Protein AF-A0A428SGV3-F1 (afdb_monomer)

Solvent-accessible surface area (backbone atoms only — not comparable to full-atom values): 10377 Å² total; per-residue (Å²): 136,84,84,86,82,70,84,66,64,67,47,55,53,51,49,51,56,41,45,60,60,40,63,38,61,54,44,53,43,62,52,58,56,40,17,66,38,70,39,80,43,74,44,98,87,70,45,84,40,74,46,43,26,63,8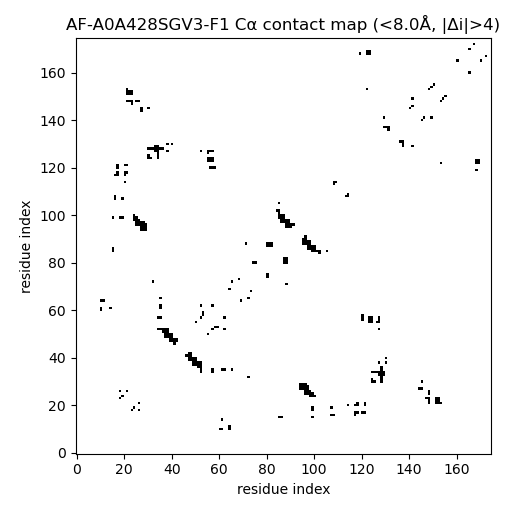1,48,51,30,58,64,60,60,46,53,40,49,73,67,53,34,81,84,74,55,67,61,95,88,52,86,60,76,74,50,96,44,39,35,67,44,76,56,97,89,42,49,24,44,30,58,47,95,50,97,85,65,76,77,77,81,50,65,72,57,48,55,51,36,47,43,41,52,52,18,28,52,44,42,40,55,75,56,94,47,67,69,62,44,48,51,58,41,54,73,78,37,45,67,43,41,62,57,22,52,51,57,49,62,73,70,54,51,72,66,53,47,48,72,57,71,46,78,77,84,129

Radius of gyration: 16.94 Å; Cα contacts (8 Å, |Δi|>4): 196; chains: 1; bounding box: 50×34×46 Å

pLDDT: mean 74.9, std 13.81, range [35.78, 91.81]

Sequence (175 aa):
MDESEGENPRGLDQLYQLLLCFQSQRVPLDLINRACEPKPSWSATGEIEQIQPHEGGVPRWLLDLREAGLWPFNHDDGAVAPDHDGLRLVNDCGVWYLEIQPTDSLEPDEDQQNQETYASQCIRIFNHAFPCRNTEVLGEEVAARLIPVAKTFLLPLLACLSENNIQDWLLPKER

Organism: NCBI:txid1325733

Mean predicted aligned error: 10.14 Å

Foldseek 3Di:
DDDDPDPPVVLVLLVLLLVVLLLDQKDFVLLLVLLQDWDWDADPVRDTDTQGSVNLVADPSSNVCLVVCHPPNPDDPPDQPDDDQQWGWDDDPNIIITGGHDDPPRDRPPPPVVSLVSLLNNVSSNCSSQVDPDVVVSCVVCVVRPVRSCVSHVVVPVVPDDPVSCCVRRPPPDD

Secondary structure (DSSP, 8-state):
--------HHHHHHHHHHHHHTT-SEEEHHHHHHHTS-EEEE-TTS-EEEE-TTTTT--HHHHHHHHTT-TTTS--TTS-PPPBTTEEEEEETTEEEEEEP--TT------HHHHHHHHHHHHHHHHHHS--S-HHHHHHHHHHHTHHHIIIIIHHHHHH--HHHHHHHHSPP--

Nearest PDB structures (foldseek):
  5xy3-assembly1_U  TM=3.029E-01  e=3.760E+00  Trichomonas vaginalis
  4v9d-assembly1_AY  TM=1.533E-01  e=1.947E+00  Escherichia coli K-12
  8brp-assembly2_C  TM=1.409E-01  e=1.947E+00  Kamptonema

Structure (mmCIF, N/CA/C/O backbone):
data_AF-A0A428SGV3-F1
#
_entry.id   AF-A0A428SGV3-F1
#
loop_
_atom_site.group_PDB
_atom_site.id
_atom_site.type_symbol
_atom_site.label_atom_id
_atom_site.label_alt_id
_atom_site.label_comp_id
_atom_site.label_asym_id
_atom_site.label_entity_id
_atom_site.label_seq_id
_atom_site.pdbx_PDB_ins_code
_atom_site.Cartn_x
_atom_site.Cartn_y
_atom_site.Cartn_z
_atom_site.occupancy
_atom_site.B_iso_or_equiv
_atom_site.auth_seq_id
_atom_site.auth_comp_id
_atom_site.auth_asym_id
_atom_site.auth_atom_id
_atom_site.pdbx_PDB_model_num
ATOM 1 N N . MET A 1 1 ? 31.380 20.056 -14.792 1.00 36.62 1 MET A N 1
ATOM 2 C CA . MET A 1 1 ? 30.795 18.804 -15.304 1.00 36.62 1 MET A CA 1
ATOM 3 C C . MET A 1 1 ? 29.753 18.454 -14.276 1.00 36.62 1 MET A C 1
ATOM 5 O O . MET A 1 1 ? 30.130 18.120 -13.161 1.00 36.62 1 MET A O 1
ATOM 9 N N . ASP A 1 2 ? 28.511 18.778 -14.614 1.00 35.78 2 ASP A N 1
ATOM 10 C CA . ASP A 1 2 ? 27.351 18.753 -13.727 1.00 35.78 2 ASP A CA 1
ATOM 11 C C . ASP A 1 2 ? 26.962 17.332 -13.314 1.00 35.78 2 ASP A C 1
ATOM 13 O O . ASP A 1 2 ? 26.928 16.425 -14.142 1.00 35.78 2 ASP A O 1
ATOM 17 N N . GLU A 1 3 ? 26.727 17.209 -12.008 1.00 41.72 3 GLU A N 1
ATOM 18 C CA . GLU A 1 3 ? 25.608 16.555 -11.317 1.00 41.72 3 GLU A CA 1
ATOM 19 C C . GLU A 1 3 ? 25.053 15.224 -11.860 1.00 41.72 3 GLU A C 1
ATOM 21 O O . GLU A 1 3 ? 24.321 15.148 -12.845 1.00 41.72 3 GLU A O 1
ATOM 26 N N . SER A 1 4 ? 25.297 14.159 -11.094 1.00 39.44 4 SER A N 1
ATOM 27 C CA . SER A 1 4 ? 24.380 13.019 -10.939 1.00 39.44 4 SER A CA 1
ATOM 28 C C . SER A 1 4 ? 24.546 12.479 -9.514 1.00 39.44 4 SER A C 1
ATOM 30 O O . SER A 1 4 ? 25.122 11.417 -9.284 1.00 39.44 4 SER A O 1
ATOM 32 N N . GLU A 1 5 ? 24.157 13.292 -8.532 1.00 36.09 5 GLU A N 1
ATOM 33 C CA . GLU A 1 5 ? 24.111 12.903 -7.124 1.00 36.09 5 GLU A CA 1
ATOM 34 C C . GLU A 1 5 ? 22.932 11.946 -6.882 1.00 36.09 5 GLU A C 1
ATOM 36 O O . GLU A 1 5 ? 21.774 12.337 -6.965 1.00 36.09 5 GLU A O 1
ATOM 41 N N . GLY A 1 6 ? 23.258 10.693 -6.554 1.00 40.34 6 GLY A N 1
ATOM 42 C CA . GLY A 1 6 ? 22.526 9.865 -5.591 1.00 40.34 6 GLY A CA 1
ATOM 43 C C . GLY A 1 6 ? 21.129 9.375 -5.977 1.00 40.34 6 GLY A C 1
ATOM 44 O O . GLY A 1 6 ? 20.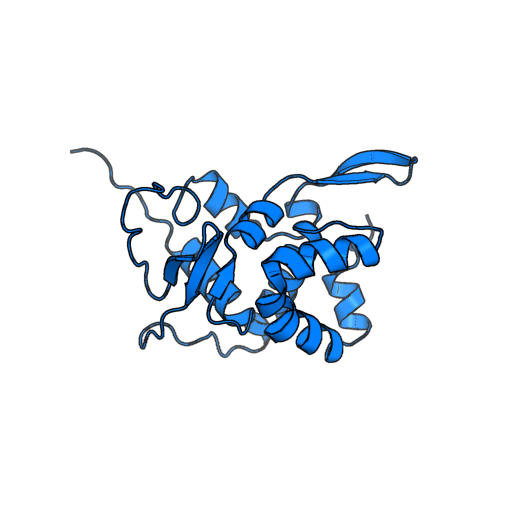140 9.830 -5.407 1.00 40.34 6 GLY A O 1
ATOM 45 N N . GLU A 1 7 ? 21.049 8.323 -6.798 1.00 47.78 7 GLU A N 1
ATOM 46 C CA . GLU A 1 7 ? 19.958 7.349 -6.650 1.00 47.78 7 GLU A CA 1
ATOM 47 C C . GLU A 1 7 ? 19.977 6.860 -5.197 1.00 47.78 7 GLU A C 1
ATOM 49 O O . GLU A 1 7 ? 21.013 6.401 -4.725 1.00 47.78 7 GLU A O 1
ATOM 54 N N . ASN A 1 8 ? 18.882 7.028 -4.453 1.00 53.25 8 ASN A N 1
ATOM 55 C CA . ASN A 1 8 ? 18.793 6.620 -3.053 1.00 53.25 8 ASN A CA 1
ATOM 56 C C . ASN A 1 8 ? 18.449 5.117 -3.007 1.00 53.25 8 ASN A C 1
ATOM 58 O O . ASN A 1 8 ? 17.265 4.771 -2.971 1.00 53.25 8 ASN A O 1
ATOM 62 N N . PRO A 1 9 ? 19.445 4.208 -3.027 1.00 60.12 9 PRO A N 1
ATOM 63 C CA . PRO A 1 9 ? 19.209 2.791 -3.315 1.00 60.12 9 PRO A CA 1
ATOM 64 C C . PRO A 1 9 ? 18.399 2.134 -2.188 1.00 60.12 9 PRO A C 1
ATOM 66 O O . PRO A 1 9 ? 17.544 1.287 -2.417 1.00 60.12 9 PRO A O 1
ATOM 69 N N . ARG A 1 10 ? 18.558 2.655 -0.965 1.00 73.62 10 ARG A N 1
ATOM 70 C CA . ARG A 1 10 ? 17.914 2.149 0.248 1.00 73.62 10 ARG A CA 1
ATOM 71 C C . ARG A 1 10 ? 16.389 2.193 0.201 1.00 73.62 10 ARG A C 1
ATOM 73 O O . ARG A 1 10 ? 15.756 1.305 0.756 1.00 73.62 10 ARG A O 1
ATOM 80 N N . GLY A 1 11 ? 15.794 3.216 -0.416 1.00 81.06 11 GLY A N 1
ATOM 81 C CA . GLY A 1 11 ? 14.333 3.335 -0.484 1.00 81.06 11 GLY A CA 1
ATOM 82 C C . GLY A 1 11 ? 13.706 2.320 -1.443 1.00 81.06 11 GLY A C 1
ATOM 83 O O . GLY A 1 11 ? 12.628 1.798 -1.167 1.00 81.06 11 GLY A O 1
ATOM 84 N N . LEU A 1 12 ? 14.402 2.008 -2.540 1.00 83.25 12 LEU A N 1
ATOM 85 C CA . LEU A 1 12 ? 13.978 0.997 -3.509 1.00 83.25 12 LEU A CA 1
ATOM 86 C C . LEU A 1 12 ? 14.172 -0.421 -2.964 1.00 83.25 12 LEU A C 1
ATOM 88 O O . LEU A 1 12 ? 13.269 -1.241 -3.111 1.00 83.25 12 LEU A O 1
ATOM 92 N N . ASP A 1 13 ? 15.266 -0.676 -2.243 1.00 84.06 13 ASP A N 1
ATOM 93 C CA . ASP A 1 13 ? 15.478 -1.946 -1.539 1.00 84.06 13 ASP A CA 1
ATOM 94 C C . ASP A 1 13 ? 14.355 -2.207 -0.520 1.00 84.06 13 ASP A C 1
ATOM 96 O O . ASP A 1 13 ? 13.776 -3.293 -0.466 1.00 84.06 13 ASP A O 1
ATOM 100 N N . GLN A 1 14 ? 13.990 -1.183 0.262 1.00 87.06 14 GLN A N 1
ATOM 101 C CA . GLN A 1 14 ? 12.878 -1.259 1.215 1.00 87.06 14 GLN A CA 1
ATOM 102 C C . GLN A 1 14 ? 11.531 -1.466 0.519 1.00 87.06 14 GLN A C 1
ATOM 104 O O . GLN A 1 14 ? 10.691 -2.212 1.026 1.00 87.06 14 GLN A O 1
ATOM 109 N N . LEU A 1 15 ? 11.326 -0.848 -0.649 1.00 88.62 15 LEU A N 1
ATOM 110 C CA . LEU A 1 15 ? 10.137 -1.074 -1.463 1.00 88.62 15 LEU A CA 1
ATOM 111 C C . LEU A 1 15 ? 10.072 -2.522 -1.957 1.00 88.62 15 LEU A C 1
ATOM 113 O O . LEU A 1 15 ? 9.023 -3.144 -1.831 1.00 88.62 15 LEU A O 1
ATOM 117 N N . TYR A 1 16 ? 11.174 -3.079 -2.458 1.00 86.50 16 TYR A N 1
ATOM 118 C CA . TYR A 1 16 ? 11.239 -4.476 -2.888 1.00 86.50 16 TYR A CA 1
ATOM 119 C C . TYR A 1 16 ? 10.911 -5.440 -1.739 1.00 86.50 16 TYR A C 1
ATOM 121 O O . TYR A 1 16 ? 10.027 -6.286 -1.886 1.00 86.50 16 TYR A O 1
ATOM 129 N N . GLN A 1 17 ? 11.533 -5.264 -0.568 1.00 86.06 17 GLN A N 1
ATOM 130 C CA . GLN A 1 17 ? 11.266 -6.106 0.608 1.00 86.06 17 GLN A CA 1
ATOM 131 C C . GLN A 1 17 ? 9.807 -5.999 1.079 1.00 86.06 17 GLN A C 1
ATOM 133 O O . GLN A 1 17 ? 9.167 -7.010 1.368 1.00 86.06 17 GLN A O 1
ATOM 138 N N . LEU A 1 18 ? 9.236 -4.791 1.079 1.00 88.88 18 LEU A N 1
ATOM 139 C CA . LEU A 1 18 ? 7.818 -4.590 1.374 1.00 88.88 18 LEU A CA 1
ATOM 140 C C . LEU A 1 18 ? 6.919 -5.336 0.370 1.00 88.88 18 LEU A C 1
ATOM 142 O O . LEU A 1 18 ? 5.935 -5.961 0.764 1.00 88.88 18 LEU A O 1
ATOM 146 N N . LEU A 1 19 ? 7.240 -5.277 -0.925 1.00 88.31 19 LEU A N 1
ATOM 147 C CA . LEU A 1 19 ? 6.461 -5.929 -1.980 1.00 88.31 19 LEU A CA 1
ATOM 148 C C . LEU A 1 19 ? 6.491 -7.455 -1.864 1.00 88.31 19 LEU A C 1
ATOM 150 O O . LEU A 1 19 ? 5.446 -8.088 -2.019 1.00 88.31 19 LEU A O 1
ATOM 154 N N . LEU A 1 20 ? 7.640 -8.040 -1.513 1.00 85.19 20 LEU A N 1
ATOM 155 C CA . LEU A 1 20 ? 7.757 -9.475 -1.239 1.00 85.19 20 LEU A CA 1
ATOM 156 C C . LEU A 1 20 ? 6.801 -9.932 -0.129 1.00 85.19 20 LEU A C 1
ATOM 158 O O . LEU A 1 20 ? 6.218 -11.017 -0.221 1.00 85.19 20 LEU A O 1
ATOM 162 N N . CYS A 1 21 ? 6.565 -9.093 0.885 1.00 83.81 21 CYS A N 1
ATOM 163 C CA . CYS A 1 21 ? 5.632 -9.423 1.957 1.00 83.81 21 CYS A CA 1
ATOM 164 C C . CYS A 1 21 ? 4.185 -9.558 1.485 1.00 83.81 21 CYS A C 1
ATOM 166 O O . CYS A 1 21 ? 3.469 -10.364 2.066 1.00 83.81 21 CYS A O 1
ATOM 168 N N . PHE A 1 22 ? 3.756 -8.873 0.418 1.00 78.50 22 PHE A N 1
ATOM 169 C CA . PHE A 1 22 ? 2.392 -8.992 -0.116 1.00 78.50 22 PHE A CA 1
ATOM 170 C C . PHE A 1 22 ? 2.078 -10.361 -0.740 1.00 78.50 22 PHE A C 1
ATOM 172 O O . PHE A 1 22 ? 0.964 -10.537 -1.238 1.00 78.50 22 PHE A O 1
ATOM 179 N N . GLN A 1 23 ? 3.027 -11.310 -0.770 1.00 76.31 23 GLN A N 1
ATOM 180 C CA . GLN A 1 23 ? 2.853 -12.677 -1.297 1.00 76.31 23 GLN A CA 1
ATOM 181 C C . GLN A 1 23 ? 2.098 -12.714 -2.641 1.00 76.31 23 GLN A C 1
ATOM 183 O 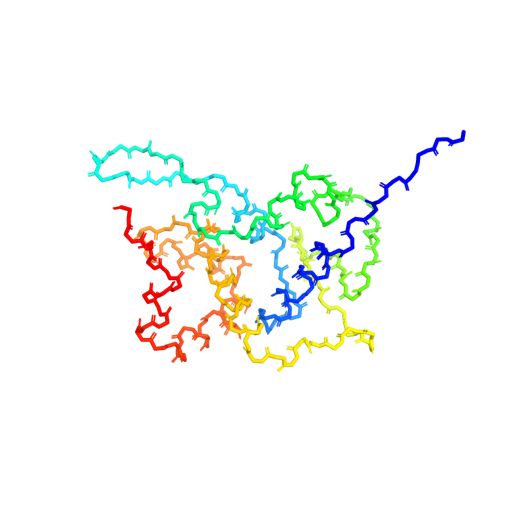O . GLN A 1 23 ? 1.325 -13.625 -2.941 1.00 76.31 23 GLN A O 1
ATOM 188 N N . SER A 1 24 ? 2.288 -11.669 -3.442 1.00 80.75 24 SER A N 1
ATOM 189 C CA . SER A 1 24 ? 1.623 -11.434 -4.711 1.00 80.75 24 SER A CA 1
ATOM 190 C C . SER A 1 24 ? 2.692 -10.995 -5.683 1.00 80.75 24 SER A C 1
ATOM 192 O O . SER A 1 24 ? 3.429 -10.051 -5.414 1.00 80.75 24 SER A O 1
ATOM 194 N N . GLN A 1 25 ? 2.751 -11.653 -6.836 1.00 84.25 25 GLN A N 1
ATOM 195 C CA . GLN A 1 25 ? 3.713 -11.299 -7.877 1.00 84.25 25 GLN A CA 1
ATOM 196 C C . GLN A 1 25 ? 3.493 -9.873 -8.402 1.00 84.25 25 GLN A C 1
ATOM 198 O O . GLN A 1 25 ? 4.419 -9.245 -8.903 1.00 84.25 25 GLN A O 1
ATOM 203 N N . ARG A 1 26 ? 2.262 -9.360 -8.296 1.00 87.12 26 ARG A N 1
ATOM 204 C CA . ARG A 1 26 ? 1.889 -8.013 -8.731 1.00 87.12 26 ARG A CA 1
ATOM 205 C C . ARG A 1 26 ? 1.180 -7.271 -7.613 1.00 87.12 26 ARG A C 1
ATOM 207 O O . ARG A 1 26 ? 0.192 -7.767 -7.065 1.00 87.12 26 ARG A O 1
ATOM 214 N N . VAL A 1 27 ? 1.633 -6.058 -7.331 1.00 88.56 27 VAL A N 1
ATOM 215 C CA . VAL A 1 27 ? 0.990 -5.138 -6.391 1.00 88.56 27 VAL A CA 1
ATOM 216 C C . VAL A 1 27 ? 0.555 -3.886 -7.151 1.00 88.56 27 VAL A C 1
ATOM 218 O O . VAL A 1 27 ? 1.387 -3.248 -7.791 1.00 88.56 27 VAL A O 1
ATOM 221 N N . PRO A 1 28 ? -0.733 -3.512 -7.124 1.00 88.19 28 PRO A N 1
ATOM 222 C CA . PRO A 1 28 ? -1.210 -2.310 -7.801 1.00 88.19 28 PRO A CA 1
ATOM 223 C C . PRO A 1 28 ? -0.506 -1.059 -7.277 1.00 88.19 28 PRO A C 1
ATOM 225 O O . PRO A 1 28 ? -0.525 -0.798 -6.075 1.00 88.19 28 PRO A O 1
ATOM 228 N N . LEU A 1 29 ? 0.065 -0.249 -8.169 1.00 88.81 29 LEU A N 1
ATOM 229 C CA . LEU A 1 29 ? 0.718 1.007 -7.794 1.00 88.81 29 LEU A CA 1
ATOM 230 C C . LEU A 1 29 ? -0.282 1.975 -7.134 1.00 88.81 29 LEU A C 1
ATOM 232 O O . LEU A 1 29 ? 0.085 2.722 -6.231 1.00 88.81 29 LEU A O 1
ATOM 236 N N . ASP A 1 30 ? -1.563 1.901 -7.520 1.00 86.31 30 ASP A N 1
ATOM 237 C CA . ASP A 1 30 ? -2.662 2.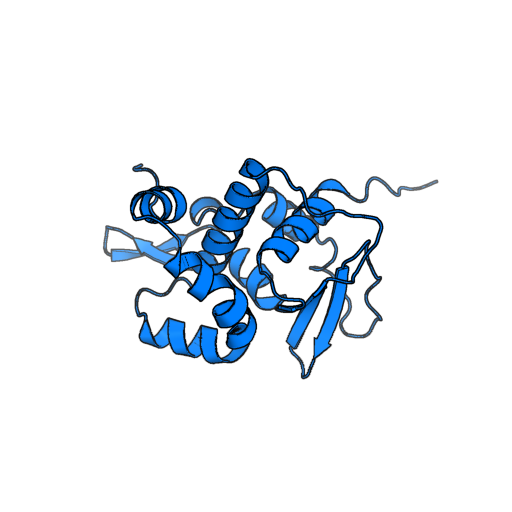671 -6.917 1.00 86.31 30 ASP A CA 1
ATOM 238 C C . ASP A 1 30 ? -2.780 2.442 -5.399 1.00 86.31 30 ASP A C 1
ATOM 240 O O . ASP A 1 30 ? -3.062 3.381 -4.661 1.00 86.31 30 ASP A O 1
ATOM 244 N N . LEU A 1 31 ? -2.498 1.227 -4.902 1.00 88.12 31 LEU A N 1
ATOM 245 C CA . LEU A 1 31 ? -2.480 0.943 -3.459 1.00 88.12 31 LEU A CA 1
ATOM 246 C C . LEU A 1 31 ? -1.441 1.821 -2.748 1.00 88.12 31 LEU A C 1
ATOM 248 O O . LEU A 1 31 ? -1.752 2.475 -1.753 1.00 88.12 31 LEU A O 1
ATOM 252 N N . ILE A 1 32 ? -0.221 1.855 -3.285 1.00 90.19 32 ILE A N 1
ATOM 253 C CA . ILE A 1 32 ? 0.899 2.609 -2.716 1.00 90.19 32 ILE A CA 1
ATOM 254 C C . ILE A 1 32 ? 0.654 4.116 -2.855 1.00 90.19 32 ILE A C 1
ATOM 256 O O . ILE A 1 32 ? 0.792 4.857 -1.884 1.00 90.19 32 ILE A O 1
ATOM 260 N N . ASN A 1 33 ? 0.199 4.570 -4.027 1.00 89.31 33 ASN A N 1
ATOM 261 C CA . ASN A 1 33 ? -0.147 5.972 -4.267 1.00 89.31 33 ASN A CA 1
ATOM 262 C C . ASN A 1 33 ? -1.207 6.470 -3.288 1.00 89.31 33 ASN A C 1
ATOM 264 O O . ASN A 1 33 ? -1.023 7.512 -2.657 1.00 89.31 33 ASN A O 1
ATOM 268 N N . ARG A 1 34 ? -2.291 5.706 -3.113 1.00 88.94 34 ARG A N 1
ATOM 269 C CA . ARG A 1 34 ? -3.364 6.056 -2.181 1.00 88.94 34 ARG A CA 1
ATOM 270 C C . ARG A 1 34 ? -2.863 6.105 -0.745 1.00 88.94 34 ARG A C 1
ATOM 272 O O . ARG A 1 34 ? -3.266 7.019 -0.030 1.00 88.94 34 ARG A O 1
ATOM 279 N N . ALA A 1 35 ? -2.014 5.165 -0.326 1.00 90.62 35 ALA A N 1
ATOM 280 C CA . ALA A 1 35 ? -1.452 5.151 1.023 1.00 90.62 35 ALA A CA 1
ATOM 281 C C . ALA A 1 35 ? -0.597 6.394 1.312 1.00 90.62 35 ALA A C 1
ATOM 283 O O . ALA A 1 35 ? -0.565 6.883 2.433 1.00 90.62 35 ALA A O 1
ATOM 284 N N . CYS A 1 36 ? 0.071 6.960 0.313 1.00 91.81 36 CYS A N 1
ATOM 285 C CA . CYS A 1 36 ? 0.933 8.117 0.530 1.00 91.81 36 CYS A CA 1
ATOM 286 C C . CYS A 1 36 ? 0.185 9.462 0.550 1.00 91.81 36 CYS A C 1
ATOM 288 O O . CYS A 1 36 ? 0.832 10.506 0.618 1.00 91.81 36 CYS A O 1
ATOM 290 N N . GLU A 1 37 ? -1.146 9.487 0.443 1.00 91.06 37 GLU A N 1
ATOM 291 C CA . GLU A 1 37 ? -1.939 10.724 0.426 1.00 91.06 37 GLU A CA 1
ATOM 292 C C . GLU A 1 37 ? -2.640 10.994 1.756 1.00 91.06 37 GLU A C 1
ATOM 294 O O . GLU A 1 37 ? -3.096 10.047 2.402 1.00 91.06 37 GLU A O 1
ATOM 299 N N . PRO A 1 38 ? -2.802 12.270 2.152 1.00 90.69 38 PRO A N 1
ATOM 300 C CA . PRO A 1 38 ? -3.683 12.631 3.254 1.00 90.69 38 PRO A CA 1
ATOM 301 C C . PRO A 1 38 ? -5.106 12.137 3.004 1.00 90.69 38 PRO A C 1
ATOM 303 O O . PRO A 1 38 ? -5.582 12.130 1.862 1.00 90.69 38 PRO A O 1
ATOM 306 N N . LYS A 1 39 ? -5.785 11.717 4.072 1.00 87.06 39 LYS A N 1
ATOM 307 C CA . LYS A 1 39 ? -7.144 11.182 3.985 1.00 87.06 39 LYS A CA 1
ATOM 308 C C . LYS A 1 39 ? -8.091 11.909 4.930 1.00 87.06 39 LYS A C 1
ATOM 310 O O . LYS A 1 39 ? -7.727 12.149 6.082 1.00 87.06 39 LYS A O 1
ATOM 315 N N . PRO A 1 40 ? -9.325 12.208 4.488 1.00 84.25 40 PRO A N 1
ATOM 316 C CA . PRO A 1 40 ? -10.332 12.756 5.377 1.00 84.25 40 PRO A CA 1
ATOM 317 C C . PRO A 1 40 ? -10.748 11.703 6.411 1.00 84.25 40 PRO A C 1
ATOM 319 O O . PRO A 1 40 ? -11.008 10.548 6.073 1.00 84.25 40 PRO A O 1
ATOM 322 N N . SER A 1 41 ? -10.856 12.113 7.667 1.00 79.94 41 SER A N 1
ATOM 323 C CA . SER A 1 41 ? -11.373 11.303 8.765 1.00 79.94 41 SER A CA 1
ATOM 324 C C . SER A 1 41 ? -12.177 12.167 9.725 1.00 79.94 41 SER A C 1
ATOM 326 O O . SER A 1 41 ? -12.046 13.386 9.744 1.00 79.94 41 SER A O 1
ATOM 328 N N . TRP A 1 42 ? -13.023 11.533 10.529 1.00 75.81 42 TRP A N 1
ATOM 329 C CA . TRP A 1 42 ? -13.772 12.222 11.572 1.00 75.81 42 TRP A CA 1
ATOM 330 C C . TRP A 1 42 ? -12.974 12.238 12.870 1.00 75.81 42 TRP A C 1
ATOM 332 O O . TRP A 1 42 ? -12.617 11.175 13.391 1.00 75.81 42 TRP A O 1
ATOM 342 N N . SER A 1 43 ? -12.766 13.432 13.408 1.00 77.75 43 SER A N 1
ATOM 343 C CA . SER A 1 43 ? -12.158 13.655 14.712 1.00 77.75 43 SER A CA 1
ATOM 344 C C . SER A 1 43 ? -13.062 13.176 15.853 1.00 77.75 43 SER A C 1
ATOM 346 O O . SER A 1 43 ? -14.246 12.867 15.670 1.00 77.75 43 SER A O 1
ATOM 348 N N . ALA A 1 44 ? -12.518 13.165 17.073 1.00 75.00 44 ALA A N 1
ATOM 349 C CA . ALA A 1 44 ? -13.295 12.897 18.284 1.00 75.00 44 ALA A CA 1
ATOM 350 C C . ALA A 1 44 ? -14.377 13.964 18.553 1.00 75.00 44 ALA A C 1
ATOM 352 O O . ALA A 1 44 ? -15.366 13.675 19.224 1.00 75.00 44 ALA A O 1
ATOM 353 N N . THR A 1 45 ? -14.215 15.179 18.018 1.00 82.88 45 THR A N 1
ATOM 354 C CA . THR A 1 45 ? -15.200 16.269 18.118 1.00 82.88 45 THR A CA 1
ATOM 355 C C . THR A 1 45 ? -16.283 16.190 17.041 1.00 82.88 45 THR A C 1
ATOM 357 O O . THR A 1 45 ? -17.241 16.959 17.086 1.00 82.88 45 THR A O 1
ATOM 360 N N . GLY A 1 46 ? -16.175 15.242 16.102 1.00 77.94 46 GLY A N 1
ATOM 361 C CA . GLY A 1 46 ? -17.104 15.110 14.983 1.00 77.94 46 GLY A CA 1
ATOM 362 C C . GLY A 1 46 ? -16.845 16.114 13.861 1.00 77.94 46 GLY A C 1
ATOM 363 O O . GLY A 1 46 ? -17.753 16.389 13.085 1.00 77.94 46 GLY A O 1
ATOM 364 N N . GLU A 1 47 ? -15.630 16.652 13.760 1.00 83.69 47 GLU A N 1
ATOM 365 C CA . GLU A 1 47 ? -15.184 17.487 12.640 1.00 83.69 47 GLU A CA 1
ATOM 366 C C . GLU A 1 47 ? -14.419 16.640 11.616 1.00 83.69 47 GLU A C 1
ATOM 368 O O . GLU A 1 47 ? -13.878 15.584 11.947 1.00 83.69 47 GLU A O 1
ATOM 373 N N . ILE A 1 48 ? -14.389 17.080 10.355 1.00 83.44 48 ILE A N 1
ATOM 374 C CA . ILE A 1 48 ? -13.580 16.419 9.326 1.00 83.44 48 ILE A CA 1
ATOM 375 C C . ILE A 1 48 ? -12.152 16.953 9.426 1.00 83.44 48 ILE A C 1
ATOM 377 O O . ILE A 1 48 ? -11.901 18.129 9.167 1.00 83.44 48 ILE A O 1
ATOM 381 N N . GLU A 1 49 ? -11.220 16.066 9.746 1.00 86.75 49 GLU A N 1
ATOM 382 C CA . GLU A 1 49 ? -9.784 16.318 9.796 1.00 86.75 49 GLU A CA 1
ATOM 383 C C . GLU A 1 49 ? -9.061 15.547 8.685 1.00 86.75 49 GLU A C 1
ATOM 385 O O . GLU A 1 49 ? -9.566 14.558 8.153 1.00 86.75 49 GLU A O 1
ATOM 390 N N . GLN A 1 50 ? -7.867 16.008 8.315 1.00 88.06 50 GLN A N 1
ATOM 391 C CA . GLN A 1 50 ? -6.997 15.310 7.369 1.00 88.06 50 GLN A CA 1
ATOM 392 C C . GLN A 1 50 ? -5.958 14.506 8.143 1.00 88.06 50 GLN A C 1
ATOM 394 O O . GLN A 1 50 ? -5.035 15.090 8.706 1.00 88.06 50 GLN A O 1
ATOM 399 N N . ILE A 1 51 ? -6.089 13.180 8.132 1.00 87.06 51 ILE A N 1
ATOM 400 C CA . ILE A 1 51 ? -5.073 12.279 8.676 1.00 87.06 51 ILE A CA 1
ATOM 401 C C . ILE A 1 51 ? -3.929 12.208 7.677 1.00 87.06 51 ILE A C 1
ATOM 403 O O . ILE A 1 51 ? -4.111 11.816 6.518 1.00 87.06 51 ILE A O 1
ATOM 407 N N . GLN A 1 52 ? -2.740 12.581 8.132 1.00 90.62 52 GLN A N 1
ATOM 408 C CA . GLN A 1 52 ? -1.536 12.472 7.327 1.00 90.62 52 GLN A CA 1
ATOM 409 C C . GLN A 1 52 ? -1.085 11.004 7.230 1.00 90.62 52 GLN A C 1
ATOM 411 O O . GLN A 1 52 ? -1.244 10.253 8.192 1.00 90.62 52 GLN A O 1
ATOM 416 N N . PRO A 1 53 ? -0.452 10.573 6.124 1.00 90.88 53 PRO A N 1
ATOM 417 C CA . PRO A 1 53 ? 0.012 9.189 5.957 1.00 90.88 53 PRO A CA 1
ATOM 418 C C . PRO A 1 53 ? 0.849 8.653 7.124 1.00 90.88 53 PRO A C 1
ATOM 420 O O . PRO A 1 53 ? 0.662 7.525 7.574 1.00 90.88 53 PRO A O 1
ATOM 423 N N . HIS A 1 54 ? 1.748 9.479 7.662 1.00 90.00 54 HIS A N 1
ATOM 424 C CA . HIS A 1 54 ? 2.593 9.096 8.792 1.00 90.00 54 HIS A CA 1
ATOM 425 C C . HIS A 1 54 ? 1.794 8.897 10.092 1.00 90.00 54 HIS A C 1
ATOM 427 O O . HIS A 1 54 ? 2.163 8.054 10.905 1.00 90.00 54 HIS A O 1
ATOM 433 N N . GLU A 1 55 ? 0.686 9.623 10.280 1.00 86.00 55 GLU A N 1
ATOM 434 C CA . GLU A 1 55 ? -0.240 9.414 11.402 1.00 86.00 55 GLU A CA 1
ATOM 435 C C . GLU A 1 55 ? -1.025 8.105 11.241 1.00 86.00 55 GLU A C 1
ATOM 437 O O . GLU A 1 55 ? -1.307 7.437 12.232 1.00 86.00 55 GLU A O 1
ATOM 442 N N . GLY A 1 56 ? -1.307 7.698 9.997 1.00 81.56 56 GLY A N 1
ATOM 443 C CA . GLY A 1 56 ? -1.848 6.378 9.648 1.00 81.56 56 GLY A CA 1
ATOM 444 C C . GLY A 1 56 ? -0.824 5.237 9.713 1.00 81.56 56 GLY A C 1
ATOM 445 O O . GLY A 1 56 ? -1.153 4.087 9.425 1.00 81.56 56 GLY A O 1
ATOM 446 N N . GLY A 1 57 ? 0.425 5.530 10.089 1.00 85.62 57 GLY A N 1
ATOM 447 C CA . GLY A 1 57 ? 1.490 4.541 10.236 1.00 85.62 57 GLY A CA 1
ATOM 448 C C . GLY A 1 57 ? 2.188 4.148 8.932 1.00 85.62 57 GLY A C 1
ATOM 449 O O . GLY A 1 57 ? 2.926 3.160 8.926 1.00 85.62 57 GLY A O 1
ATOM 450 N N . VAL A 1 58 ? 1.990 4.905 7.848 1.00 90.44 58 VAL A N 1
ATOM 451 C CA . VAL A 1 58 ? 2.722 4.714 6.589 1.00 90.44 58 VAL A CA 1
ATOM 452 C C . VAL A 1 58 ? 4.212 5.019 6.817 1.00 90.44 58 VAL A C 1
ATOM 454 O O . VAL A 1 58 ? 4.534 6.053 7.415 1.00 90.44 58 VAL A O 1
ATOM 457 N N . PRO A 1 59 ? 5.140 4.146 6.377 1.00 90.88 59 PRO A N 1
ATOM 458 C CA . PRO A 1 59 ? 6.563 4.319 6.651 1.00 90.88 59 PRO A CA 1
ATOM 459 C C . PRO A 1 59 ? 7.136 5.607 6.061 1.00 90.88 59 PRO A C 1
ATOM 461 O O . PRO A 1 59 ? 6.881 5.939 4.905 1.00 90.88 59 PRO A O 1
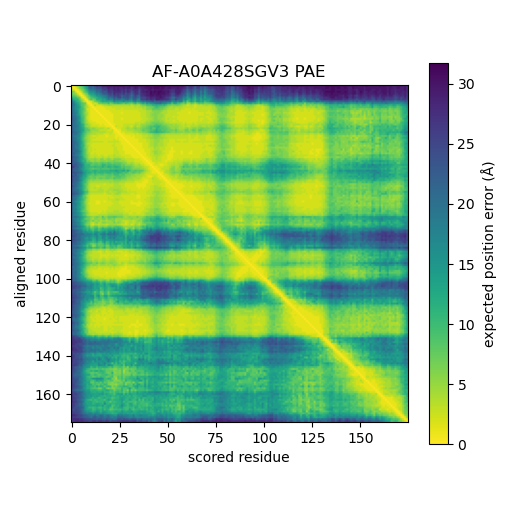ATOM 464 N N . ARG A 1 60 ? 7.981 6.303 6.832 1.00 90.81 60 ARG A N 1
ATOM 465 C CA . ARG A 1 60 ? 8.578 7.576 6.402 1.00 90.81 60 ARG A CA 1
ATOM 466 C C . ARG A 1 60 ? 9.423 7.433 5.131 1.00 90.81 60 ARG A C 1
ATOM 468 O O . ARG A 1 60 ? 9.289 8.262 4.243 1.00 90.81 60 ARG A O 1
ATOM 475 N N . TRP A 1 61 ? 10.193 6.349 5.010 1.00 90.75 61 TRP A N 1
ATOM 476 C CA . TRP A 1 61 ? 11.018 6.078 3.827 1.00 90.75 61 TRP A CA 1
ATOM 477 C C . TRP A 1 61 ? 10.195 6.011 2.532 1.00 90.75 61 TRP A C 1
ATOM 479 O O . TRP A 1 61 ? 10.664 6.449 1.486 1.00 90.75 61 TRP A O 1
ATOM 489 N N . LEU A 1 62 ? 8.954 5.517 2.601 1.00 91.25 62 LEU A N 1
ATOM 490 C CA . LEU A 1 62 ? 8.060 5.417 1.448 1.00 91.25 62 LEU A CA 1
ATOM 491 C C . LEU A 1 62 ? 7.519 6.795 1.044 1.00 91.25 62 LEU A C 1
ATOM 493 O O . LEU A 1 62 ? 7.379 7.089 -0.142 1.00 91.25 62 LEU A O 1
ATOM 497 N N . LEU A 1 63 ? 7.241 7.650 2.033 1.00 91.50 63 LEU A N 1
ATOM 498 C CA . LEU A 1 63 ? 6.834 9.037 1.799 1.00 91.50 63 LEU A CA 1
ATOM 499 C C . LEU A 1 63 ? 7.979 9.843 1.191 1.00 91.50 63 LEU A C 1
ATOM 501 O O . LEU A 1 63 ? 7.764 10.530 0.199 1.00 91.50 63 LEU A O 1
ATOM 505 N N . ASP A 1 64 ? 9.191 9.695 1.727 1.00 90.38 64 ASP A N 1
ATOM 506 C CA . ASP A 1 64 ? 10.382 10.370 1.211 1.00 90.38 64 ASP A CA 1
ATOM 507 C C . ASP A 1 64 ? 10.695 9.908 -0.229 1.00 90.38 64 ASP A C 1
ATOM 509 O O . ASP A 1 64 ? 11.014 10.732 -1.085 1.00 90.38 64 ASP A O 1
ATOM 513 N N . LEU A 1 65 ? 10.528 8.610 -0.535 1.00 88.38 65 LEU A N 1
ATOM 514 C CA . LEU A 1 65 ? 10.675 8.063 -1.892 1.00 88.38 65 LEU A CA 1
ATOM 515 C C . LEU A 1 65 ? 9.683 8.703 -2.881 1.00 88.38 65 LEU A C 1
ATOM 517 O O . LEU A 1 65 ? 10.053 9.025 -4.011 1.00 88.38 65 LEU A O 1
ATOM 521 N N . ARG A 1 66 ? 8.433 8.925 -2.450 1.00 88.19 66 ARG A N 1
ATOM 522 C CA . ARG A 1 66 ? 7.409 9.604 -3.258 1.00 88.19 66 ARG A CA 1
ATOM 523 C C . ARG A 1 66 ? 7.698 11.094 -3.426 1.00 88.19 66 ARG A C 1
ATOM 525 O O . ARG A 1 66 ? 7.591 11.603 -4.537 1.00 88.19 66 ARG A O 1
ATOM 532 N N . GLU A 1 67 ? 8.038 11.792 -2.344 1.00 87.69 67 GLU A N 1
ATOM 533 C CA . GLU A 1 67 ? 8.345 13.231 -2.350 1.00 87.69 67 GLU A CA 1
ATOM 534 C C . GLU A 1 67 ? 9.554 13.551 -3.238 1.00 87.69 67 GLU A C 1
ATOM 536 O O . GLU A 1 67 ? 9.554 14.564 -3.933 1.00 87.69 67 GLU A O 1
ATOM 541 N N . ALA A 1 68 ? 10.544 12.656 -3.278 1.00 85.75 68 ALA A N 1
ATOM 542 C CA . ALA A 1 68 ? 11.703 12.771 -4.156 1.00 85.75 68 ALA A CA 1
ATOM 543 C C . ALA A 1 68 ? 11.364 12.620 -5.653 1.00 85.75 68 ALA A C 1
ATOM 545 O O . ALA A 1 68 ? 12.234 12.835 -6.494 1.00 85.75 68 ALA A O 1
ATOM 546 N N . GLY A 1 69 ? 10.125 12.249 -6.005 1.00 77.75 69 GLY A N 1
ATOM 547 C CA . GLY A 1 69 ? 9.712 12.058 -7.395 1.00 77.75 69 GLY A CA 1
ATOM 548 C C . GLY A 1 69 ? 10.511 10.958 -8.093 1.00 77.75 69 GLY A C 1
ATOM 549 O O . GLY A 1 69 ? 10.760 11.051 -9.295 1.00 77.75 69 GLY A O 1
ATOM 550 N N . LEU A 1 70 ? 10.956 9.956 -7.333 1.00 80.38 70 LEU A N 1
ATOM 551 C CA . LEU A 1 70 ? 11.712 8.820 -7.847 1.00 80.38 70 LEU A CA 1
ATOM 552 C C . LEU A 1 70 ? 10.770 7.768 -8.440 1.00 80.38 70 LEU A C 1
ATOM 554 O O . LEU A 1 70 ? 9.561 7.751 -8.183 1.00 80.38 70 LEU A O 1
ATOM 558 N N . TRP A 1 71 ? 11.332 6.863 -9.241 1.00 79.56 71 TRP A N 1
ATOM 559 C CA . TRP A 1 71 ? 10.630 5.654 -9.663 1.00 79.56 71 TRP A CA 1
ATOM 560 C C . TRP A 1 71 ? 10.108 4.889 -8.423 1.00 79.56 71 TRP A C 1
ATOM 562 O O . TRP A 1 71 ? 10.804 4.852 -7.407 1.00 79.56 71 TRP A O 1
ATOM 572 N N . PRO A 1 72 ? 8.894 4.302 -8.443 1.00 80.50 72 PRO A N 1
ATOM 573 C CA . PRO A 1 72 ? 7.947 4.199 -9.559 1.00 80.50 72 PRO A CA 1
ATOM 574 C C . PRO A 1 72 ? 6.957 5.374 -9.674 1.00 80.50 72 PRO A C 1
ATOM 576 O O . PRO A 1 72 ? 6.041 5.320 -10.489 1.00 80.50 72 PRO A O 1
ATOM 579 N N . PHE A 1 73 ? 7.087 6.430 -8.869 1.00 81.69 73 PHE A N 1
ATOM 580 C CA . PHE A 1 73 ? 6.091 7.509 -8.776 1.00 81.69 73 PHE A CA 1
ATOM 581 C C . PHE A 1 73 ? 6.170 8.542 -9.905 1.00 81.69 73 PHE A C 1
ATOM 583 O O . PHE A 1 73 ? 5.216 9.283 -10.126 1.00 81.69 73 PHE A O 1
ATOM 590 N N . ASN A 1 74 ? 7.290 8.574 -10.621 1.00 77.00 74 ASN A N 1
ATOM 591 C CA . ASN A 1 74 ? 7.542 9.468 -11.744 1.00 77.00 74 ASN A CA 1
ATOM 592 C C . ASN A 1 74 ? 7.944 8.635 -12.969 1.00 77.00 74 ASN A C 1
ATOM 594 O O . ASN A 1 74 ? 9.124 8.492 -13.285 1.00 77.00 74 ASN A O 1
ATOM 598 N N . HIS A 1 75 ? 6.958 8.000 -13.600 1.00 70.81 75 HIS A N 1
ATOM 599 C CA . HIS A 1 75 ? 7.126 7.270 -14.854 1.00 70.81 75 HIS A CA 1
ATOM 600 C C . HIS A 1 75 ? 6.286 7.949 -15.937 1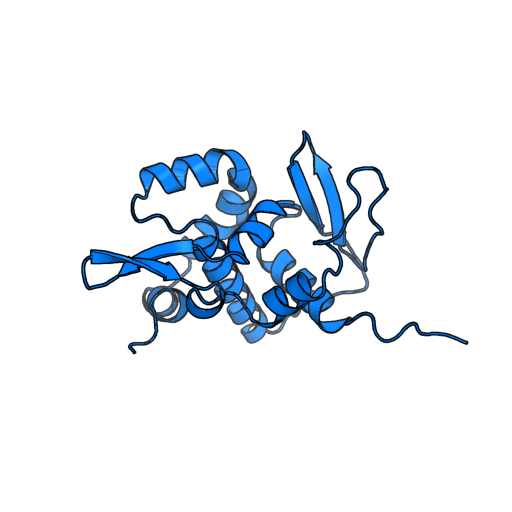.00 70.81 75 HIS A C 1
ATOM 602 O O . HIS A 1 75 ? 5.187 8.429 -15.669 1.00 70.81 75 HIS A O 1
ATOM 608 N N . ASP A 1 76 ? 6.818 8.013 -17.154 1.00 65.88 76 ASP A N 1
ATOM 609 C CA . ASP A 1 76 ? 6.074 8.500 -18.314 1.00 65.88 76 ASP A CA 1
ATOM 610 C C . ASP A 1 76 ? 5.169 7.372 -18.831 1.00 65.88 76 ASP A C 1
ATOM 612 O O . ASP A 1 76 ? 5.659 6.282 -19.138 1.00 65.88 76 ASP A O 1
ATOM 616 N N . ASP A 1 77 ? 3.862 7.629 -18.944 1.00 61.91 77 ASP A N 1
ATOM 617 C CA . ASP A 1 77 ? 2.851 6.661 -19.399 1.00 61.91 77 ASP A CA 1
ATOM 618 C C . ASP A 1 77 ? 3.153 6.095 -20.807 1.00 61.91 77 ASP A C 1
ATOM 620 O O . ASP A 1 77 ? 2.615 5.054 -21.193 1.00 61.91 77 ASP A O 1
ATOM 624 N N . GLY A 1 78 ? 4.003 6.773 -21.591 1.00 54.66 78 GLY A N 1
ATOM 625 C CA . GLY A 1 78 ? 4.390 6.375 -22.948 1.00 54.66 78 GLY A CA 1
ATOM 626 C C . GLY A 1 78 ? 5.734 5.648 -23.084 1.00 54.66 78 GLY A C 1
ATOM 627 O O . GLY A 1 78 ? 6.021 5.129 -24.167 1.00 54.66 78 GLY A O 1
ATOM 628 N N . ALA A 1 79 ? 6.566 5.607 -22.040 1.00 56.53 79 ALA A N 1
ATOM 629 C CA . ALA A 1 79 ? 7.904 5.018 -22.099 1.00 56.53 79 ALA A CA 1
ATOM 630 C C . ALA A 1 79 ? 7.941 3.639 -21.426 1.00 56.53 79 ALA A C 1
ATOM 632 O O . ALA A 1 79 ? 7.253 3.387 -20.439 1.00 56.53 79 ALA A O 1
ATOM 633 N N . VAL A 1 80 ? 8.773 2.726 -21.942 1.00 57.44 80 VAL A N 1
ATOM 634 C CA . VAL A 1 80 ? 9.074 1.474 -21.231 1.00 57.44 80 VAL A CA 1
ATOM 635 C C . VAL A 1 80 ? 9.770 1.866 -19.932 1.00 57.44 80 VAL A C 1
ATOM 637 O O . VAL A 1 80 ? 10.895 2.364 -19.970 1.00 57.44 80 VAL A O 1
ATOM 640 N N . ALA A 1 81 ? 9.077 1.700 -18.805 1.00 59.69 81 ALA A N 1
ATOM 641 C CA . ALA A 1 81 ? 9.640 1.987 -17.496 1.00 59.69 81 ALA A CA 1
ATOM 642 C C . ALA A 1 81 ? 10.933 1.171 -17.316 1.00 59.69 81 ALA A C 1
ATOM 644 O O . ALA A 1 81 ? 10.928 -0.019 -17.644 1.00 59.69 81 ALA A O 1
ATOM 645 N N . PRO A 1 82 ? 12.032 1.787 -16.848 1.00 60.72 82 PRO A N 1
ATOM 646 C CA . PRO A 1 82 ? 13.267 1.060 -16.601 1.00 60.72 82 PRO A CA 1
ATOM 647 C C . PRO A 1 82 ? 13.012 -0.051 -15.576 1.00 60.72 82 PRO A C 1
ATOM 649 O O . PRO A 1 82 ? 12.332 0.169 -14.570 1.00 60.72 82 PRO A O 1
ATOM 652 N N . ASP A 1 83 ? 13.533 -1.245 -15.859 1.00 65.50 83 ASP A N 1
ATOM 653 C CA . ASP A 1 83 ? 13.583 -2.330 -14.882 1.00 65.50 83 ASP A CA 1
ATOM 654 C C . ASP A 1 83 ? 14.578 -1.921 -13.784 1.00 65.50 83 ASP A C 1
ATOM 656 O O . ASP A 1 83 ? 15.724 -1.577 -14.081 1.00 65.50 83 ASP A O 1
ATOM 660 N N . HIS A 1 84 ? 14.141 -1.944 -12.526 1.00 68.81 84 HIS A N 1
ATOM 661 C CA . HIS A 1 84 ? 14.982 -1.650 -11.368 1.00 68.81 84 HIS A CA 1
ATOM 662 C C . HIS A 1 84 ? 15.130 -2.920 -10.539 1.00 68.81 84 HIS A C 1
ATOM 664 O O . HIS A 1 84 ? 14.152 -3.345 -9.940 1.00 68.81 84 HIS A O 1
ATOM 670 N N . ASP A 1 85 ? 16.322 -3.529 -10.538 1.00 67.56 85 ASP A N 1
ATOM 671 C CA . ASP A 1 85 ? 16.766 -4.627 -9.658 1.00 67.56 85 ASP A CA 1
ATOM 672 C C . ASP A 1 85 ? 15.639 -5.463 -9.012 1.00 67.56 85 ASP A C 1
ATOM 674 O O . ASP A 1 85 ? 15.361 -5.378 -7.819 1.00 67.56 85 ASP A O 1
ATOM 678 N N . GLY A 1 86 ? 14.966 -6.296 -9.815 1.00 76.88 86 GLY A N 1
ATOM 679 C CA . GLY A 1 86 ? 13.915 -7.205 -9.329 1.00 76.88 86 GLY A CA 1
ATOM 680 C C . GLY A 1 86 ? 12.498 -6.623 -9.286 1.00 76.88 86 GLY A C 1
ATOM 681 O O . GLY A 1 86 ? 11.559 -7.350 -8.967 1.00 76.88 86 GLY A O 1
ATOM 682 N N . LEU A 1 87 ? 12.301 -5.361 -9.661 1.00 84.75 87 LEU A N 1
ATOM 683 C CA . LEU A 1 87 ? 10.995 -4.730 -9.820 1.00 84.75 87 LEU A CA 1
ATOM 684 C C . LEU A 1 87 ? 10.805 -4.167 -11.225 1.00 84.75 87 LEU A C 1
ATOM 686 O O . LEU A 1 87 ? 11.678 -3.526 -11.810 1.00 84.75 87 LEU A O 1
ATOM 690 N N . ARG A 1 88 ? 9.593 -4.357 -11.739 1.00 87.31 88 ARG A N 1
ATOM 691 C CA . ARG A 1 88 ? 9.155 -3.815 -13.019 1.00 87.31 88 ARG A CA 1
ATOM 692 C C . ARG A 1 88 ? 7.810 -3.133 -12.870 1.00 87.31 88 ARG A C 1
ATOM 694 O O . ARG A 1 88 ? 6.928 -3.632 -12.178 1.00 87.31 88 ARG A O 1
ATOM 701 N N . LEU A 1 89 ? 7.623 -2.022 -13.572 1.00 87.62 89 LEU A N 1
ATOM 702 C CA . LEU A 1 89 ? 6.312 -1.401 -13.691 1.00 87.62 89 LEU A CA 1
ATOM 703 C C . LEU A 1 89 ? 5.591 -1.924 -14.941 1.00 87.62 89 LEU A C 1
ATOM 705 O O . LEU A 1 89 ? 6.133 -1.887 -16.047 1.00 87.62 89 LEU A O 1
ATOM 709 N N . VAL A 1 90 ? 4.367 -2.420 -14.768 1.00 86.94 90 VAL A N 1
ATOM 710 C CA . VAL A 1 90 ? 3.562 -3.024 -15.838 1.00 86.94 90 VAL A CA 1
ATOM 711 C C . VAL A 1 90 ? 2.179 -2.380 -15.869 1.00 86.94 90 VAL A C 1
ATOM 713 O O . VAL A 1 90 ? 1.522 -2.282 -14.835 1.00 86.94 90 VAL A O 1
ATOM 716 N N . ASN A 1 91 ? 1.719 -1.965 -17.051 1.00 83.62 91 ASN A N 1
ATOM 717 C CA . ASN A 1 91 ? 0.326 -1.577 -17.266 1.00 83.62 91 ASN A CA 1
ATOM 718 C C . ASN A 1 91 ? -0.471 -2.796 -17.733 1.00 83.62 91 ASN A C 1
ATOM 720 O O . ASN A 1 91 ? -0.127 -3.403 -18.748 1.00 83.62 91 ASN A O 1
ATOM 724 N N . ASP A 1 92 ? -1.539 -3.133 -17.022 1.00 81.25 92 ASP A N 1
ATOM 725 C CA . ASP A 1 92 ? -2.505 -4.136 -17.454 1.00 81.25 92 ASP A CA 1
ATOM 726 C C . ASP A 1 92 ? -3.904 -3.517 -17.428 1.00 81.25 92 ASP A C 1
ATOM 728 O O . ASP A 1 92 ? -4.402 -3.097 -16.382 1.00 81.25 92 ASP A O 1
ATOM 732 N N . CYS A 1 93 ? -4.517 -3.405 -18.608 1.00 79.75 93 CYS A N 1
ATOM 733 C CA . CYS A 1 93 ? -5.855 -2.842 -18.798 1.00 79.75 93 CYS A CA 1
ATOM 734 C C . CYS A 1 93 ? -6.059 -1.445 -18.169 1.00 79.75 93 CYS A C 1
ATOM 736 O O . CYS A 1 93 ? -7.139 -1.144 -17.659 1.00 79.75 93 CYS A O 1
ATOM 738 N N . GLY A 1 94 ? -5.041 -0.578 -18.211 1.00 75.94 94 GLY A N 1
ATOM 739 C CA . GLY A 1 94 ? -5.106 0.779 -17.656 1.00 75.94 94 GLY A CA 1
ATOM 740 C C . GLY A 1 94 ? -4.832 0.862 -16.152 1.00 75.94 94 GLY A C 1
ATOM 741 O O . GLY A 1 94 ? -4.941 1.944 -15.579 1.00 75.94 94 GLY A O 1
ATOM 742 N N . VAL A 1 95 ? -4.464 -0.250 -15.509 1.00 80.12 95 VAL A N 1
ATOM 743 C CA . VAL A 1 95 ? -4.010 -0.283 -14.117 1.00 80.12 95 VAL A CA 1
ATOM 744 C C . VAL A 1 95 ? -2.506 -0.536 -14.093 1.00 80.12 95 VAL A C 1
ATOM 746 O O . VAL A 1 95 ? -2.009 -1.474 -14.713 1.00 80.12 95 VAL A O 1
ATOM 749 N N . TRP A 1 96 ? -1.779 0.308 -13.366 1.00 86.50 96 TRP A N 1
ATOM 750 C CA . TRP A 1 96 ? -0.342 0.162 -13.160 1.00 86.50 96 TRP A CA 1
ATOM 751 C C . TRP A 1 96 ? -0.050 -0.767 -11.977 1.00 86.50 96 TRP A C 1
ATOM 753 O O . TRP A 1 96 ? -0.619 -0.610 -10.894 1.00 86.50 96 TRP A O 1
ATOM 763 N N . TYR A 1 97 ? 0.866 -1.712 -12.175 1.00 87.94 97 TYR A N 1
ATOM 764 C CA . TYR A 1 97 ? 1.306 -2.694 -11.188 1.00 87.94 97 TYR A CA 1
ATOM 765 C C . TYR A 1 97 ? 2.822 -2.659 -11.031 1.00 87.94 97 TYR A C 1
ATOM 767 O O . TYR A 1 97 ? 3.551 -2.584 -12.017 1.00 87.94 97 TYR A O 1
ATOM 775 N N . LEU A 1 98 ? 3.276 -2.799 -9.791 1.00 90.19 98 LEU A N 1
ATOM 776 C CA . LEU A 1 98 ? 4.636 -3.187 -9.449 1.00 90.19 98 LEU A CA 1
ATOM 777 C C . LEU A 1 98 ? 4.704 -4.712 -9.506 1.00 90.19 98 LEU A C 1
ATOM 779 O O . LEU A 1 98 ? 4.086 -5.402 -8.693 1.00 90.19 98 LEU A O 1
ATOM 783 N N . GLU A 1 99 ? 5.387 -5.230 -10.519 1.00 89.00 99 GLU A N 1
ATOM 784 C CA . GLU A 1 99 ? 5.630 -6.650 -10.721 1.00 89.00 99 GLU A CA 1
ATOM 785 C C . GLU A 1 99 ? 6.994 -7.028 -10.149 1.00 89.00 99 GLU A C 1
ATOM 787 O O . GLU A 1 99 ? 8.023 -6.471 -10.536 1.00 89.00 99 GLU A O 1
ATOM 792 N N . ILE A 1 100 ? 6.983 -7.999 -9.241 1.00 87.75 100 ILE A N 1
ATOM 793 C CA . ILE A 1 100 ? 8.181 -8.588 -8.658 1.00 87.75 100 ILE A CA 1
ATOM 794 C C . ILE A 1 100 ? 8.746 -9.579 -9.674 1.00 87.75 100 ILE A C 1
ATOM 796 O O . ILE A 1 100 ? 8.086 -10.560 -10.039 1.00 87.75 100 ILE A O 1
ATOM 800 N N . GLN A 1 101 ? 9.957 -9.310 -10.149 1.00 83.56 101 GLN A N 1
ATOM 801 C CA . GLN A 1 101 ? 10.695 -10.216 -11.014 1.00 83.56 101 GLN A CA 1
ATOM 802 C C . GLN A 1 101 ? 11.459 -11.228 -10.154 1.00 83.56 101 GLN A C 1
ATOM 804 O O . GLN A 1 101 ? 12.049 -10.851 -9.140 1.00 83.56 101 GLN A O 1
ATOM 809 N N . PRO A 1 102 ? 11.479 -12.511 -10.546 1.00 67.00 102 PRO A N 1
ATOM 810 C CA . PRO A 1 102 ? 12.358 -13.481 -9.919 1.00 67.00 102 PRO A CA 1
ATOM 811 C C . PRO A 1 102 ? 13.807 -13.077 -10.209 1.00 67.00 102 PRO A C 1
ATOM 813 O O . PRO A 1 102 ? 14.257 -13.132 -11.353 1.00 67.00 102 PRO A O 1
ATOM 816 N N . THR A 1 103 ? 14.511 -12.643 -9.170 1.00 62.81 103 THR A N 1
ATOM 817 C CA . THR A 1 103 ? 15.903 -12.201 -9.232 1.00 62.81 103 THR A CA 1
ATOM 818 C C . THR A 1 103 ? 16.741 -13.108 -8.338 1.00 62.81 103 THR A C 1
ATOM 820 O O . THR A 1 103 ? 16.405 -13.309 -7.176 1.00 62.81 103 THR A O 1
ATOM 823 N N . ASP A 1 104 ? 17.860 -13.613 -8.864 1.00 55.28 104 ASP A N 1
ATOM 824 C CA . ASP A 1 104 ? 18.835 -14.420 -8.108 1.00 55.28 104 ASP A CA 1
ATOM 825 C C . ASP A 1 104 ? 19.685 -13.570 -7.129 1.00 55.28 104 ASP A C 1
ATOM 827 O O . ASP A 1 104 ? 20.483 -14.102 -6.363 1.00 55.28 104 ASP A O 1
ATOM 831 N N . SER A 1 105 ? 19.552 -12.240 -7.178 1.00 52.28 105 SER A N 1
ATOM 832 C CA . SER A 1 105 ? 20.452 -11.260 -6.544 1.00 52.28 105 SER A CA 1
ATOM 833 C C . SER A 1 105 ? 19.956 -10.679 -5.213 1.00 52.28 105 SER A C 1
ATOM 835 O O . SER A 1 105 ? 20.743 -10.075 -4.490 1.00 52.28 105 SER A O 1
ATOM 837 N N . LEU A 1 106 ? 18.664 -10.808 -4.906 1.00 55.84 106 LEU A N 1
ATOM 838 C CA . LEU A 1 106 ? 18.019 -10.210 -3.735 1.00 55.84 106 LEU A CA 1
ATOM 839 C C . LEU A 1 106 ? 17.217 -11.300 -3.033 1.00 55.84 106 LEU A C 1
ATOM 841 O O . LEU A 1 106 ? 16.029 -11.499 -3.306 1.00 55.84 106 LEU A O 1
ATOM 845 N N . GLU A 1 107 ? 17.899 -12.030 -2.153 1.00 57.66 107 GLU A N 1
ATOM 846 C CA . GLU A 1 107 ? 17.230 -12.968 -1.2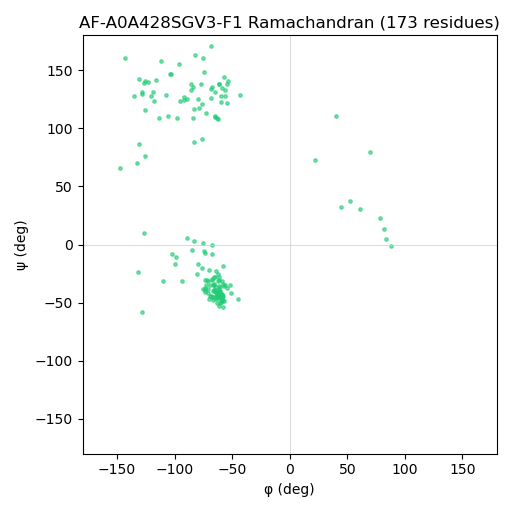63 1.00 57.66 107 GLU A CA 1
ATOM 847 C C . GLU A 1 107 ? 16.257 -12.187 -0.358 1.00 57.66 107 GLU A C 1
ATOM 849 O O . GLU A 1 107 ? 16.571 -11.070 0.080 1.00 57.66 107 GLU A O 1
ATOM 854 N N . PRO A 1 108 ? 15.041 -12.714 -0.121 1.00 59.22 108 PRO A N 1
ATOM 855 C CA . PRO A 1 108 ? 14.169 -12.158 0.901 1.00 59.22 108 PRO A CA 1
ATOM 856 C C . PRO A 1 108 ? 14.941 -12.135 2.217 1.00 59.22 108 PRO A C 1
ATOM 858 O O . PRO A 1 108 ? 15.641 -13.092 2.540 1.00 59.22 108 PRO A O 1
ATOM 861 N N . ASP A 1 109 ? 14.814 -11.049 2.973 1.00 59.84 109 ASP A N 1
ATOM 862 C CA . ASP A 1 109 ? 15.416 -10.996 4.297 1.00 59.84 109 ASP A CA 1
ATOM 863 C C . ASP A 1 109 ? 14.775 -12.096 5.170 1.00 59.84 109 ASP A C 1
ATOM 865 O O . ASP A 1 109 ? 13.580 -12.052 5.496 1.00 59.84 109 ASP A O 1
ATOM 869 N N . GLU A 1 110 ? 15.539 -13.156 5.452 1.00 58.84 110 GLU A N 1
ATOM 870 C CA . GLU A 1 110 ? 15.074 -14.325 6.208 1.00 58.84 110 GLU A CA 1
ATOM 871 C C . GLU A 1 110 ? 14.950 -14.026 7.711 1.00 58.84 110 GLU A C 1
ATOM 873 O O . GLU A 1 110 ? 14.421 -14.847 8.468 1.00 58.84 110 GLU A O 1
ATOM 878 N N . ASP A 1 111 ? 15.378 -12.840 8.155 1.00 67.12 111 ASP A N 1
ATOM 879 C CA . ASP A 1 111 ? 15.210 -12.407 9.533 1.00 67.12 111 ASP A CA 1
ATOM 880 C C . ASP A 1 111 ? 13.718 -12.237 9.863 1.00 67.12 111 ASP A C 1
ATOM 882 O O . ASP A 1 111 ? 13.039 -11.295 9.442 1.00 67.12 111 ASP A O 1
ATOM 886 N N . GLN A 1 112 ? 13.203 -13.138 10.703 1.00 60.59 112 GLN A N 1
ATOM 887 C CA . GLN A 1 112 ? 11.805 -13.166 11.148 1.00 60.59 112 GLN A CA 1
ATOM 888 C C . GLN A 1 112 ? 11.324 -11.811 11.710 1.00 60.59 112 GLN A C 1
ATOM 890 O O . GLN A 1 112 ? 10.186 -11.402 11.480 1.00 60.59 112 GLN A O 1
ATOM 895 N N . GLN A 1 113 ? 12.208 -11.070 12.389 1.00 62.06 113 GLN A N 1
ATOM 896 C CA . GLN A 1 113 ? 11.919 -9.734 12.925 1.00 62.06 113 GLN A CA 1
ATOM 897 C C . GLN A 1 113 ? 11.681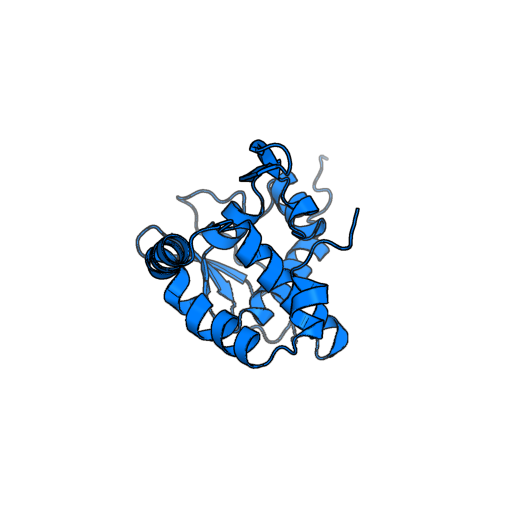 -8.685 11.823 1.00 62.06 113 GLN A C 1
ATOM 899 O O . GLN A 1 113 ? 10.857 -7.774 11.989 1.00 62.06 113 GLN A O 1
ATOM 904 N N . ASN A 1 114 ? 12.383 -8.805 10.696 1.00 71.81 114 ASN A N 1
ATOM 905 C CA . ASN A 1 114 ? 12.233 -7.909 9.554 1.00 71.81 114 ASN A CA 1
ATOM 906 C C . ASN A 1 114 ? 10.941 -8.243 8.799 1.00 71.81 114 ASN A C 1
ATOM 908 O O . ASN A 1 114 ? 10.185 -7.334 8.457 1.00 71.81 114 ASN A O 1
ATOM 912 N N . GLN A 1 115 ? 10.597 -9.528 8.671 1.00 72.56 115 GLN A N 1
ATOM 913 C CA . GLN A 1 115 ? 9.326 -9.963 8.080 1.00 72.56 115 GLN A CA 1
ATOM 914 C C . GLN A 1 115 ? 8.103 -9.478 8.869 1.00 72.56 115 GLN A C 1
ATOM 916 O O . GLN A 1 115 ? 7.161 -8.953 8.276 1.00 72.56 115 GLN A O 1
ATOM 921 N N . GLU A 1 116 ? 8.119 -9.578 10.203 1.00 78.31 116 GLU A N 1
ATOM 922 C CA . GLU A 1 116 ? 7.045 -9.030 11.048 1.00 78.31 116 GLU A CA 1
ATOM 923 C C . GLU A 1 116 ? 6.911 -7.511 10.887 1.00 78.31 116 GLU A C 1
ATOM 925 O O . GLU A 1 116 ? 5.801 -6.972 10.821 1.00 78.31 116 GLU A O 1
ATOM 930 N N . THR A 1 117 ? 8.045 -6.816 10.771 1.00 83.19 117 THR A N 1
ATOM 931 C CA . THR A 1 117 ? 8.074 -5.368 10.556 1.00 83.19 117 THR A CA 1
ATOM 932 C C . THR A 1 117 ? 7.421 -5.000 9.225 1.00 83.19 117 THR A C 1
ATOM 934 O O . THR A 1 117 ? 6.527 -4.152 9.199 1.00 83.19 117 THR A O 1
ATOM 937 N N . TYR A 1 118 ? 7.806 -5.645 8.124 1.00 84.31 118 TYR A N 1
ATOM 938 C CA . TYR A 1 118 ? 7.230 -5.362 6.809 1.00 84.31 118 TYR A CA 1
ATOM 939 C C . TYR A 1 118 ? 5.769 -5.812 6.692 1.00 84.31 118 TYR A C 1
ATOM 941 O O . TYR A 1 118 ? 4.968 -5.097 6.090 1.00 84.31 118 TYR A O 1
ATOM 949 N N . ALA A 1 119 ? 5.372 -6.917 7.329 1.00 83.19 119 ALA A N 1
ATOM 950 C CA . ALA A 1 119 ? 3.971 -7.337 7.394 1.00 83.19 119 ALA A CA 1
ATOM 951 C C . ALA A 1 119 ? 3.098 -6.282 8.098 1.00 83.19 119 ALA A C 1
ATOM 953 O O . ALA A 1 119 ? 2.041 -5.900 7.585 1.00 83.19 119 ALA A O 1
ATOM 954 N N . SER A 1 120 ? 3.574 -5.744 9.226 1.00 84.69 120 SER A N 1
ATOM 955 C CA . SER A 1 120 ? 2.919 -4.635 9.930 1.00 84.69 120 SER A CA 1
ATOM 956 C C . SER A 1 120 ? 2.807 -3.387 9.044 1.00 84.69 120 SER A C 1
ATOM 958 O O . SER A 1 120 ? 1.743 -2.766 8.965 1.00 84.69 120 SER A O 1
ATOM 960 N N . GLN A 1 121 ? 3.869 -3.043 8.306 1.00 89.12 121 GLN A N 1
ATOM 961 C CA . GLN A 1 121 ? 3.855 -1.919 7.363 1.00 89.12 121 GLN A CA 1
ATOM 962 C C . GLN A 1 121 ? 2.855 -2.129 6.220 1.00 89.12 121 GLN A C 1
ATOM 964 O O . GLN A 1 121 ? 2.104 -1.207 5.907 1.00 89.12 121 GLN A O 1
ATOM 969 N N . CYS A 1 122 ? 2.782 -3.329 5.639 1.00 87.31 122 CYS A N 1
ATOM 970 C CA . CYS A 1 122 ? 1.821 -3.654 4.583 1.00 87.31 122 CYS A CA 1
ATOM 971 C C . CYS A 1 122 ? 0.377 -3.453 5.053 1.00 87.31 122 CYS A C 1
ATOM 973 O O . CYS A 1 122 ? -0.434 -2.872 4.333 1.00 87.31 122 CYS A O 1
ATOM 975 N N . ILE A 1 123 ? 0.059 -3.882 6.278 1.00 84.12 123 ILE A N 1
ATOM 976 C CA . ILE A 1 123 ? -1.267 -3.687 6.870 1.00 84.12 123 ILE A CA 1
ATOM 977 C C . ILE A 1 123 ? -1.576 -2.196 7.052 1.00 84.12 123 ILE A C 1
ATOM 979 O O . ILE A 1 123 ? -2.665 -1.745 6.695 1.00 84.12 123 ILE A O 1
ATOM 983 N N . ARG A 1 124 ? -0.628 -1.411 7.575 1.00 86.44 124 ARG A N 1
ATOM 984 C CA . ARG A 1 124 ? -0.800 0.041 7.765 1.00 86.44 124 ARG A CA 1
ATOM 985 C C . ARG A 1 124 ? -1.001 0.774 6.441 1.00 86.44 124 ARG A C 1
ATOM 987 O O . ARG A 1 124 ? -1.903 1.599 6.333 1.00 86.44 124 ARG A O 1
ATOM 994 N N . ILE A 1 125 ? -0.225 0.413 5.420 1.00 88.94 125 ILE A N 1
ATOM 995 C CA . ILE A 1 125 ? -0.382 0.907 4.046 1.00 88.94 125 ILE A CA 1
ATOM 996 C C . ILE A 1 125 ? -1.780 0.582 3.523 1.00 88.94 125 ILE A C 1
ATOM 998 O O . ILE A 1 125 ? -2.460 1.467 3.008 1.00 88.94 125 ILE A O 1
ATOM 1002 N N . PHE A 1 126 ? -2.237 -0.658 3.698 1.00 85.25 126 PHE A N 1
ATOM 1003 C CA . PHE A 1 126 ? -3.555 -1.078 3.236 1.00 85.25 126 PHE A CA 1
ATOM 1004 C C . PHE A 1 126 ? -4.683 -0.300 3.924 1.00 85.25 126 PHE A C 1
ATOM 1006 O O . PHE A 1 126 ? -5.577 0.220 3.257 1.00 85.25 126 PHE A O 1
ATOM 1013 N N . ASN A 1 127 ? -4.615 -0.149 5.245 1.00 82.31 127 ASN A N 1
ATOM 1014 C CA . ASN A 1 127 ? -5.635 0.572 6.003 1.00 82.31 127 ASN A CA 1
ATOM 1015 C C . ASN A 1 127 ? -5.664 2.064 5.687 1.00 82.31 127 ASN A C 1
ATOM 1017 O O . ASN A 1 127 ? -6.743 2.639 5.563 1.00 82.31 127 ASN A O 1
ATOM 1021 N N . HIS A 1 128 ? -4.502 2.698 5.525 1.00 86.19 128 HIS A N 1
ATOM 1022 C CA . HIS A 1 128 ? -4.460 4.116 5.174 1.00 86.19 128 HIS A CA 1
ATOM 1023 C C . HIS A 1 128 ? -4.854 4.367 3.711 1.00 86.19 128 HIS A C 1
ATOM 1025 O O . HIS A 1 128 ? -5.449 5.395 3.399 1.00 86.19 128 HIS A O 1
ATOM 1031 N N . ALA A 1 129 ? -4.589 3.429 2.795 1.00 85.81 129 ALA A N 1
ATOM 1032 C CA . ALA A 1 129 ? -5.048 3.528 1.406 1.00 85.81 129 ALA A CA 1
ATOM 1033 C C . ALA A 1 129 ? -6.581 3.454 1.271 1.00 85.81 129 ALA A C 1
ATOM 1035 O O . ALA A 1 129 ? -7.153 4.029 0.332 1.00 85.81 129 ALA A O 1
ATOM 1036 N N . PHE A 1 130 ? -7.239 2.774 2.213 1.00 79.44 130 PHE A N 1
ATOM 1037 C CA . PHE A 1 130 ? -8.688 2.583 2.260 1.00 79.44 130 PHE A CA 1
ATOM 1038 C C . PHE A 1 130 ? -9.228 2.875 3.666 1.00 79.44 130 PHE A C 1
ATOM 1040 O O . PHE A 1 130 ? -9.671 1.970 4.373 1.00 79.44 130 PHE A O 1
ATOM 1047 N N . PRO A 1 131 ? -9.225 4.146 4.094 1.00 69.12 131 PRO A N 1
ATOM 1048 C CA . PRO A 1 131 ? -9.744 4.517 5.396 1.00 69.12 131 PRO A CA 1
ATOM 1049 C C . PRO A 1 131 ? -11.270 4.492 5.315 1.00 69.12 131 PRO A C 1
ATOM 1051 O O . PRO A 1 131 ? -11.905 5.475 4.939 1.00 69.12 131 PRO A O 1
ATOM 1054 N N . CYS A 1 132 ? -11.885 3.352 5.617 1.00 63.25 132 CYS A N 1
ATOM 1055 C CA . CYS A 1 132 ? -13.337 3.239 5.620 1.00 63.25 132 CYS A CA 1
ATOM 1056 C C . CYS A 1 132 ? -13.846 2.827 6.998 1.00 63.25 132 CYS A C 1
ATOM 1058 O O . CYS A 1 132 ? -13.431 1.815 7.555 1.00 63.25 132 CYS A O 1
ATOM 1060 N N . ARG A 1 133 ? -14.800 3.599 7.531 1.00 57.34 133 ARG A N 1
ATOM 1061 C CA . ARG A 1 133 ? -15.585 3.201 8.712 1.00 57.34 133 ARG A CA 1
ATOM 1062 C C . ARG A 1 133 ? -16.665 2.168 8.371 1.00 57.34 133 ARG A C 1
ATOM 1064 O O . ARG A 1 133 ? -17.128 1.470 9.265 1.00 57.34 133 ARG A O 1
ATOM 1071 N N . ASN A 1 134 ? -17.043 2.066 7.093 1.00 50.19 134 ASN A N 1
ATOM 1072 C CA . ASN A 1 134 ? -18.057 1.136 6.607 1.00 50.19 134 ASN A CA 1
ATOM 1073 C C . ASN A 1 134 ? -17.376 -0.014 5.862 1.00 50.19 134 ASN A C 1
ATOM 1075 O O . ASN A 1 134 ? -16.844 0.163 4.766 1.00 50.19 134 ASN A O 1
ATOM 1079 N N . THR A 1 135 ? -17.416 -1.201 6.456 1.00 52.62 135 THR A N 1
ATOM 1080 C CA . THR A 1 135 ? -16.796 -2.419 5.917 1.00 52.62 135 THR A CA 1
ATOM 1081 C C . THR A 1 135 ? -17.364 -2.836 4.557 1.00 52.62 135 THR A C 1
ATOM 1083 O O . THR A 1 135 ? -16.640 -3.417 3.756 1.00 52.62 135 THR A O 1
ATOM 1086 N N . GLU A 1 136 ? -18.622 -2.499 4.261 1.00 50.97 136 GLU A N 1
ATOM 1087 C CA . GLU A 1 136 ? -19.276 -2.800 2.977 1.00 50.97 136 GLU A CA 1
ATOM 1088 C C . GLU A 1 136 ? -18.671 -1.999 1.811 1.00 50.97 136 GLU A C 1
ATOM 1090 O O . GLU A 1 136 ? -18.338 -2.570 0.775 1.00 50.97 136 GLU A O 1
ATOM 1095 N N . VAL A 1 137 ? -18.430 -0.698 2.012 1.00 55.31 137 VAL A N 1
ATOM 1096 C CA . VAL A 1 137 ? -17.833 0.193 0.997 1.00 55.31 137 VAL A CA 1
ATOM 1097 C C . VAL A 1 137 ? -16.351 -0.135 0.791 1.00 55.31 137 VAL A C 1
ATOM 1099 O O . VAL A 1 137 ? -15.870 -0.164 -0.340 1.00 55.31 137 VAL A O 1
ATOM 1102 N N . LEU A 1 138 ? -15.641 -0.471 1.876 1.00 60.34 138 LEU A N 1
ATOM 1103 C CA . LEU A 1 138 ? -14.275 -0.997 1.811 1.00 60.34 138 LEU A CA 1
ATOM 1104 C C . LEU A 1 138 ? -14.215 -2.276 0.968 1.00 60.34 138 LEU A C 1
ATOM 1106 O O . LEU A 1 138 ? -13.326 -2.433 0.135 1.00 60.34 138 LEU A O 1
ATOM 1110 N N . GLY A 1 139 ? -15.174 -3.179 1.190 1.00 59.38 139 GLY A N 1
ATOM 1111 C CA . GLY A 1 139 ? -15.281 -4.448 0.487 1.00 59.38 139 GLY A CA 1
ATOM 1112 C C . GLY A 1 139 ? -15.408 -4.257 -1.016 1.00 59.38 139 GLY A C 1
ATOM 1113 O O . GLY A 1 139 ? -14.687 -4.915 -1.753 1.00 59.38 139 GLY A O 1
ATOM 1114 N N . GLU A 1 140 ? -16.251 -3.331 -1.472 1.00 61.56 140 GLU A N 1
ATOM 1115 C CA . GLU A 1 140 ? -16.441 -3.043 -2.898 1.00 61.56 140 GLU A CA 1
ATOM 1116 C C . GLU A 1 140 ? -15.238 -2.331 -3.536 1.00 61.56 140 GLU A C 1
ATOM 1118 O O . GLU A 1 140 ? -14.825 -2.705 -4.634 1.00 61.56 140 GLU A O 1
ATOM 1123 N N . GLU A 1 141 ? -14.620 -1.360 -2.855 1.00 62.25 141 GLU A N 1
ATOM 1124 C CA . GLU A 1 141 ? -13.432 -0.661 -3.372 1.00 62.25 141 GLU A CA 1
ATOM 1125 C C . GLU A 1 141 ? -12.215 -1.588 -3.482 1.00 62.25 141 GLU A C 1
ATOM 1127 O O . GLU A 1 141 ? -11.525 -1.615 -4.507 1.00 62.25 141 GLU A O 1
ATOM 1132 N N . VAL A 1 142 ? -11.979 -2.394 -2.444 1.00 65.31 142 VAL A N 1
ATOM 1133 C CA . VAL A 1 142 ? -10.945 -3.432 -2.447 1.00 65.31 142 VAL A CA 1
ATOM 1134 C C . VAL A 1 142 ? -11.295 -4.509 -3.473 1.00 65.31 142 VAL A C 1
ATOM 1136 O O . VAL A 1 142 ? -10.413 -4.967 -4.203 1.00 65.31 142 VAL A O 1
ATOM 1139 N N . ALA A 1 143 ? -12.576 -4.877 -3.598 1.00 61.81 143 ALA A N 1
ATOM 1140 C CA . ALA A 1 143 ? -13.029 -5.865 -4.569 1.00 61.81 143 ALA A CA 1
ATOM 1141 C C . ALA A 1 143 ? -12.847 -5.402 -6.029 1.00 61.81 143 ALA A C 1
ATOM 1143 O O . ALA A 1 143 ? -12.547 -6.192 -6.921 1.00 61.81 143 ALA A O 1
ATOM 1144 N N . ALA A 1 144 ? -13.006 -4.112 -6.302 1.00 65.12 144 ALA A N 1
ATOM 1145 C CA . ALA A 1 144 ? -12.928 -3.604 -7.664 1.00 65.12 144 ALA A CA 1
ATOM 1146 C C . ALA A 1 144 ? -11.495 -3.598 -8.221 1.00 65.12 144 ALA A C 1
ATOM 1148 O O . ALA A 1 144 ? -11.316 -3.728 -9.431 1.00 65.12 144 ALA A O 1
ATOM 1149 N N . ARG A 1 145 ? -10.472 -3.426 -7.368 1.00 63.22 145 ARG A N 1
ATOM 1150 C CA . ARG A 1 145 ? -9.090 -3.168 -7.829 1.00 63.22 145 ARG A CA 1
ATOM 1151 C C . ARG A 1 145 ? -8.009 -4.028 -7.184 1.00 63.22 145 ARG A C 1
ATOM 1153 O O . ARG A 1 145 ? -6.952 -4.208 -7.781 1.00 63.22 145 ARG A O 1
ATOM 1160 N N . LEU A 1 146 ? -8.253 -4.564 -5.989 1.00 70.31 146 LEU A N 1
ATOM 1161 C CA . LEU A 1 146 ? -7.227 -5.189 -5.149 1.00 70.31 146 LEU A CA 1
ATOM 1162 C C . LEU A 1 146 ? -7.571 -6.618 -4.696 1.00 70.31 146 LEU A C 1
ATOM 1164 O O . LEU A 1 146 ? -6.844 -7.163 -3.867 1.00 70.31 146 LEU A O 1
ATOM 1168 N N . ILE A 1 147 ? -8.623 -7.257 -5.239 1.00 72.25 147 ILE A N 1
ATOM 1169 C CA . ILE A 1 147 ? -9.000 -8.650 -4.896 1.00 72.25 147 ILE A CA 1
ATOM 1170 C C . ILE A 1 147 ? -7.809 -9.599 -4.862 1.00 72.25 147 ILE A C 1
ATOM 1172 O O . ILE A 1 147 ? -7.741 -10.372 -3.906 1.00 72.25 147 ILE A O 1
ATOM 1176 N N . PRO A 1 148 ? -6.906 -9.602 -5.865 1.00 71.44 148 PRO A N 1
ATOM 1177 C CA . PRO A 1 148 ? -5.795 -10.540 -5.867 1.00 71.44 148 PRO A CA 1
ATOM 1178 C C . PRO A 1 148 ? -4.943 -10.391 -4.604 1.00 71.44 148 PRO A C 1
ATOM 1180 O O . PRO A 1 148 ? -4.837 -11.348 -3.848 1.00 71.44 148 PRO A O 1
ATOM 1183 N N . VAL A 1 149 ? -4.476 -9.174 -4.306 1.00 72.06 149 VAL A N 1
ATOM 1184 C CA . VAL A 1 149 ? -3.643 -8.869 -3.129 1.00 72.06 149 VAL A CA 1
ATOM 1185 C C . VAL A 1 149 ? -4.396 -9.116 -1.819 1.00 72.06 149 VAL A C 1
ATOM 1187 O O . VAL A 1 149 ? -3.852 -9.685 -0.873 1.00 72.06 149 VAL A O 1
ATOM 1190 N N . ALA A 1 150 ? -5.673 -8.737 -1.753 1.00 71.25 150 ALA A N 1
ATOM 1191 C CA . ALA A 1 150 ? -6.485 -8.965 -0.565 1.00 71.25 150 ALA A CA 1
ATOM 1192 C C . ALA A 1 150 ? -6.649 -10.466 -0.267 1.00 71.25 150 ALA A C 1
ATOM 1194 O O . ALA A 1 150 ? -6.548 -10.882 0.887 1.00 71.25 150 ALA A O 1
ATOM 1195 N N . LYS A 1 151 ? -6.865 -11.293 -1.299 1.00 73.75 151 LYS A N 1
ATOM 1196 C CA . LYS A 1 151 ? -7.025 -12.747 -1.155 1.00 7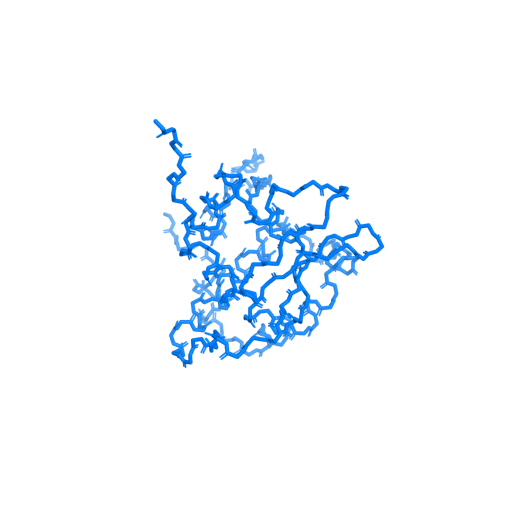3.75 151 LYS A CA 1
ATOM 1197 C C . LYS A 1 151 ? -5.719 -13.474 -0.862 1.00 73.75 151 LYS A C 1
ATOM 1199 O O . LYS A 1 151 ? -5.745 -14.413 -0.075 1.00 73.75 151 LYS A O 1
ATOM 1204 N N . THR A 1 152 ? -4.620 -13.096 -1.511 1.00 73.25 152 THR A N 1
ATOM 1205 C CA . THR A 1 152 ? -3.341 -13.808 -1.373 1.00 73.25 152 THR A CA 1
ATOM 1206 C C . THR A 1 152 ? -2.589 -13.426 -0.109 1.00 73.25 152 THR A C 1
ATOM 1208 O O . THR A 1 152 ? -1.833 -14.246 0.393 1.00 73.25 152 THR A O 1
ATOM 1211 N N . PHE A 1 153 ? -2.818 -12.224 0.429 1.00 75.38 153 PHE A N 1
ATOM 1212 C CA . PHE A 1 153 ? -2.042 -11.717 1.557 1.00 75.38 153 PHE A CA 1
ATOM 1213 C C . PHE A 1 153 ? -2.876 -11.217 2.723 1.00 75.38 153 PHE A C 1
ATOM 1215 O O . PHE A 1 153 ? -2.734 -11.738 3.825 1.00 75.38 153 PHE A O 1
ATOM 1222 N N . LEU A 1 154 ? -3.764 -10.243 2.507 1.00 73.06 154 LEU A N 1
ATOM 1223 C CA . LEU A 1 154 ? -4.424 -9.577 3.631 1.00 73.06 154 LEU A CA 1
ATOM 1224 C C . LEU A 1 154 ? -5.309 -10.539 4.436 1.00 73.06 154 LEU A C 1
ATOM 1226 O O . LEU A 1 154 ? -5.228 -10.568 5.661 1.00 73.06 154 LEU A O 1
ATOM 1230 N N . LEU A 1 155 ? -6.139 -11.340 3.761 1.00 72.50 155 LEU A N 1
ATOM 1231 C CA . LEU A 1 155 ? -7.039 -12.283 4.430 1.00 72.50 155 LEU A CA 1
ATOM 1232 C C . LEU A 1 155 ? -6.279 -13.414 5.150 1.00 72.50 155 LEU A C 1
ATOM 1234 O O . LEU A 1 155 ? -6.579 -13.643 6.323 1.00 72.50 155 LEU A O 1
ATOM 1238 N N . PRO A 1 156 ? -5.293 -14.095 4.525 1.00 73.19 156 PRO A N 1
ATOM 1239 C CA . PRO A 1 156 ? -4.455 -15.061 5.233 1.00 73.19 156 PRO A CA 1
ATOM 1240 C C . PRO A 1 156 ? -3.702 -14.449 6.415 1.00 73.19 156 PRO A C 1
ATOM 1242 O O . PRO A 1 156 ? -3.686 -15.042 7.489 1.00 73.19 156 PRO A O 1
ATOM 1245 N N . LEU A 1 157 ? -3.130 -13.253 6.245 1.00 73.19 157 LEU A N 1
ATOM 1246 C CA . LEU A 1 157 ? -2.380 -12.585 7.302 1.00 73.19 157 LEU A CA 1
ATOM 1247 C C . LEU A 1 157 ? -3.282 -12.300 8.501 1.00 73.19 157 LEU A C 1
ATOM 1249 O O . LEU A 1 157 ? -2.979 -12.756 9.598 1.00 73.19 157 LEU A O 1
ATOM 1253 N N . LEU A 1 158 ? -4.428 -11.643 8.289 1.00 71.12 158 LEU A N 1
ATOM 1254 C CA . LEU A 1 158 ? -5.395 -11.342 9.351 1.00 71.12 158 LEU A CA 1
ATOM 1255 C C . LEU A 1 158 ? -5.916 -12.602 10.062 1.00 71.12 158 LEU A C 1
ATOM 1257 O O . LEU A 1 158 ? -6.196 -12.542 11.255 1.00 71.12 158 LEU A O 1
ATOM 1261 N N . ALA A 1 159 ? -6.021 -13.739 9.366 1.00 73.19 159 ALA A N 1
ATOM 1262 C CA . ALA A 1 159 ? -6.430 -15.008 9.971 1.00 73.19 159 ALA A CA 1
ATOM 1263 C C . ALA A 1 159 ? -5.375 -15.602 10.926 1.00 73.19 159 ALA A C 1
ATOM 1265 O O . ALA A 1 159 ? -5.718 -16.418 11.782 1.00 73.19 159 ALA A O 1
ATOM 1266 N N . CYS A 1 160 ? -4.108 -15.208 10.784 1.00 73.50 160 CYS A N 1
ATOM 1267 C CA . CYS A 1 160 ? -2.992 -15.703 11.586 1.00 73.50 160 CYS A CA 1
ATOM 1268 C C . CYS A 1 160 ? -2.543 -14.734 12.691 1.00 73.50 160 CYS A C 1
ATOM 1270 O O . CYS A 1 160 ? -1.718 -15.117 13.520 1.00 73.50 160 CYS A O 1
ATOM 1272 N N . LEU A 1 161 ? -3.059 -13.501 12.727 1.00 77.25 161 LEU A N 1
ATOM 1273 C CA . LEU A 1 161 ? -2.694 -12.524 13.754 1.00 77.25 161 LEU A CA 1
ATOM 1274 C C . LEU A 1 161 ? -3.384 -12.809 15.086 1.00 77.25 161 LEU A C 1
ATOM 1276 O O . LEU A 1 161 ? -4.582 -13.082 15.146 1.00 77.25 161 LEU A O 1
ATOM 1280 N N . SER A 1 162 ? -2.627 -12.671 16.175 1.00 76.94 162 SER A N 1
ATOM 1281 C CA . SER A 1 162 ? -3.215 -12.623 17.511 1.00 76.94 162 SER A CA 1
ATOM 1282 C C . SER A 1 162 ? -3.882 -11.269 17.767 1.00 76.94 162 SER A C 1
ATOM 1284 O O . SER A 1 162 ? -3.548 -10.263 17.137 1.00 76.94 162 SER A O 1
ATOM 1286 N N . GLU A 1 163 ? -4.786 -11.222 18.745 1.00 76.38 163 GLU A N 1
ATOM 1287 C CA . GLU A 1 163 ? -5.411 -9.971 19.192 1.00 76.38 163 GLU A CA 1
ATOM 1288 C C . GLU A 1 163 ? -4.364 -8.918 19.589 1.00 76.38 163 GLU A C 1
ATOM 1290 O O . GLU A 1 163 ? -4.505 -7.750 19.238 1.00 76.38 163 GLU A O 1
ATOM 1295 N N . ASN A 1 164 ? -3.261 -9.337 20.214 1.00 78.44 164 ASN A N 1
ATOM 1296 C CA . ASN A 1 164 ? -2.159 -8.442 20.569 1.00 78.44 164 ASN A CA 1
ATOM 1297 C C . ASN A 1 164 ? -1.483 -7.845 19.325 1.00 78.44 164 ASN A C 1
ATOM 1299 O O . ASN A 1 164 ? -1.209 -6.652 19.298 1.00 78.44 164 ASN A O 1
ATOM 1303 N N . ASN A 1 165 ? -1.273 -8.636 18.264 1.00 76.50 165 ASN A N 1
ATOM 1304 C CA . ASN A 1 165 ? -0.698 -8.118 17.017 1.00 76.50 165 ASN A CA 1
ATOM 1305 C C . ASN A 1 165 ? -1.629 -7.102 16.350 1.00 76.50 165 ASN A C 1
ATOM 1307 O O . ASN A 1 165 ? -1.174 -6.079 15.849 1.00 76.50 165 ASN A O 1
ATOM 1311 N N . ILE A 1 166 ? -2.937 -7.365 16.371 1.00 72.44 166 ILE A N 1
ATOM 1312 C CA . ILE A 1 166 ? -3.957 -6.436 15.875 1.00 72.44 166 ILE A CA 1
ATOM 1313 C C . ILE A 1 166 ? -3.884 -5.129 16.671 1.00 72.44 166 ILE A C 1
ATOM 1315 O O . ILE A 1 166 ? -3.782 -4.064 16.066 1.00 72.44 166 ILE A O 1
ATOM 1319 N N . GLN A 1 167 ? -3.874 -5.192 18.005 1.00 72.69 167 GLN A N 1
ATOM 1320 C CA . GLN A 1 167 ? -3.779 -4.001 18.851 1.00 72.69 167 GLN A CA 1
ATOM 1321 C C . GLN A 1 167 ? -2.491 -3.210 18.584 1.00 72.69 167 GLN A C 1
ATOM 1323 O O . GLN A 1 167 ? -2.556 -2.010 18.332 1.00 72.69 167 GLN A O 1
ATOM 1328 N N . ASP A 1 168 ? -1.339 -3.877 18.542 1.00 76.56 168 ASP A N 1
ATOM 1329 C CA . ASP A 1 168 ? -0.040 -3.229 18.341 1.00 76.56 168 ASP A CA 1
ATOM 1330 C C . ASP A 1 168 ? 0.118 -2.588 16.953 1.00 76.56 168 ASP A C 1
ATOM 1332 O O . ASP A 1 168 ? 0.826 -1.585 16.787 1.00 76.56 168 ASP A O 1
ATOM 1336 N N . TRP A 1 169 ? -0.480 -3.190 15.923 1.00 72.50 169 TRP A N 1
ATOM 1337 C CA . TRP A 1 169 ? -0.265 -2.776 14.537 1.00 72.50 169 TRP A CA 1
ATOM 1338 C C . TRP A 1 169 ? -1.309 -1.784 14.040 1.00 72.50 169 TRP A C 1
ATOM 1340 O O . TRP A 1 169 ? -0.971 -0.949 13.195 1.00 72.50 169 TRP A O 1
ATOM 1350 N N . LEU A 1 170 ? -2.540 -1.880 14.550 1.00 67.19 170 LEU A N 1
ATOM 1351 C CA . LEU A 1 170 ? -3.710 -1.173 14.029 1.00 67.19 170 LEU A CA 1
ATOM 1352 C C . LEU A 1 170 ? -4.219 -0.069 14.934 1.00 67.19 170 LEU A C 1
ATOM 1354 O O . LEU A 1 170 ? -4.778 0.907 14.432 1.00 67.19 170 LEU A O 1
ATOM 1358 N N . LEU A 1 171 ? -4.072 -0.220 16.248 1.00 64.31 171 LEU A N 1
ATOM 1359 C CA . LEU A 1 171 ? -4.539 0.808 17.157 1.00 64.31 171 LEU A CA 1
ATOM 1360 C C . LEU A 1 171 ? -3.462 1.888 17.281 1.00 64.31 171 LEU A C 1
ATOM 1362 O O . LEU A 1 171 ? -2.275 1.574 17.427 1.00 64.31 171 LEU A O 1
ATOM 1366 N N . PRO A 1 172 ? -3.845 3.174 17.229 1.00 54.91 172 PRO A N 1
ATOM 1367 C CA . PRO A 1 172 ? -2.939 4.237 17.617 1.00 54.91 172 PRO A CA 1
ATOM 1368 C C . PRO A 1 172 ? -2.469 3.953 19.044 1.00 54.91 172 PRO A C 1
ATOM 1370 O O . PRO A 1 172 ? -3.295 3.748 19.935 1.00 54.91 172 PRO A O 1
ATOM 1373 N N . LYS A 1 173 ? -1.153 3.949 19.275 1.00 53.44 173 LYS A N 1
ATOM 1374 C CA . LYS A 1 173 ? -0.635 4.008 20.646 1.00 53.44 173 LYS A CA 1
ATOM 1375 C C . LYS A 1 173 ? -1.163 5.310 21.240 1.00 53.44 173 LYS A C 1
ATOM 1377 O O . LYS A 1 173 ? -0.993 6.354 20.610 1.00 53.44 173 LYS A O 1
ATOM 1382 N N . GLU A 1 174 ? -1.885 5.208 22.353 1.00 44.72 174 GLU A N 1
ATOM 1383 C CA . GLU A 1 174 ? -2.632 6.314 22.959 1.00 44.72 174 GLU A CA 1
ATOM 1384 C C . GLU A 1 174 ? -1.805 7.616 22.963 1.00 44.72 174 GLU A C 1
ATOM 1386 O O . GLU A 1 174 ? -0.635 7.613 23.356 1.00 44.72 174 GLU A O 1
ATOM 1391 N N . ARG A 1 175 ? -2.412 8.699 22.451 1.00 41.12 175 ARG A N 1
ATOM 1392 C CA . ARG A 1 175 ? -1.905 10.077 22.554 1.00 41.12 175 ARG A CA 1
ATOM 1393 C C . ARG A 1 175 ? -2.149 10.617 23.958 1.00 41.12 175 ARG A C 1
ATOM 1395 O O . ARG A 1 175 ? -3.259 10.373 24.481 1.00 41.12 175 ARG A O 1
#